Protein AF-A0A8K0CRK8-F1 (afdb_monomer_lite)

Secondary structure (DSSP, 8-state):
--HHHHHHHHHHHHHHHH-SS-GGGG-THHHHHHHHHHHHHHHH-S--S-HHHHHHHHHHHHHHHH-HHHHHTS-PPP----PPPHHHHTTPPPP--TTSSS---------------------------------

pLDDT: mean 76.58, std 20.81, range [37.78, 95.5]

Radius of gyration: 29.63 Å; chains: 1; bounding box: 40×73×92 Å

Sequence (135 aa):
MATGIRRLLIYGPDIIDSALLLIDKLSEEARESTNKLIRRYRKNVFRKYSRVKNLEAVFGRLLAATDPYVASLRKPPQKKLKSLLPDAIDLLLQPKTREDEVNEDEVDEDEVDEDEVDEDKVVENEVDNDEHDLI

Foldseek 3Di:
DDPVVCCCPPVVVVCVVPDPDDVVVVDCVVVVVVVVVLVVQLVPDPPPVDPVVSVVSSVVVVCCVPDPVNVVVDDDDDDDDDDDDPVVVVVDDDPDDPPPPDDDDDDDDDDDDDDDDDDDDDDDDDDDDDDDDDD

Structure (mmCIF, N/CA/C/O backbone):
data_AF-A0A8K0CRK8-F1
#
_entry.id   AF-A0A8K0CRK8-F1
#
loop_
_atom_site.group_PDB
_atom_site.id
_atom_site.type_symbol
_atom_site.label_atom_id
_atom_site.label_alt_id
_atom_site.label_comp_id
_atom_site.label_asym_id
_atom_site.label_entity_id
_atom_site.label_seq_id
_atom_site.pdbx_PDB_ins_code
_atom_site.Cartn_x
_atom_site.Cartn_y
_atom_site.Cartn_z
_atom_site.occupancy
_atom_site.B_iso_or_equiv
_atom_site.auth_seq_id
_atom_site.auth_comp_id
_atom_site.auth_asym_id
_atom_site.auth_atom_id
_atom_site.pdbx_PDB_model_num
ATOM 1 N N . MET A 1 1 ? 12.333 -24.322 -13.589 1.00 70.44 1 MET A N 1
ATOM 2 C CA . MET A 1 1 ? 12.409 -22.880 -13.244 1.00 70.44 1 MET A CA 1
ATOM 3 C C . MET A 1 1 ? 11.374 -22.562 -12.176 1.00 70.44 1 MET A C 1
ATOM 5 O O . MET A 1 1 ? 10.344 -23.227 -12.153 1.00 70.44 1 MET A O 1
ATOM 9 N N . ALA A 1 2 ? 11.617 -21.561 -11.324 1.00 92.81 2 ALA A N 1
ATOM 10 C CA . ALA A 1 2 ? 10.597 -21.065 -10.399 1.00 92.81 2 ALA A CA 1
ATOM 11 C C . ALA A 1 2 ? 9.419 -20.431 -11.165 1.00 92.81 2 ALA A C 1
ATOM 13 O O . ALA A 1 2 ? 9.604 -19.850 -12.237 1.00 92.81 2 ALA A O 1
ATOM 14 N N . THR A 1 3 ? 8.208 -20.525 -10.612 1.00 92.94 3 THR A N 1
ATOM 15 C CA . THR A 1 3 ? 6.972 -20.043 -11.256 1.00 92.94 3 THR A CA 1
ATOM 16 C C . THR A 1 3 ? 6.982 -18.537 -11.515 1.00 92.94 3 THR A C 1
ATOM 18 O O . THR A 1 3 ? 6.532 -18.115 -12.577 1.00 92.94 3 THR A O 1
ATOM 21 N N . GLY A 1 4 ? 7.545 -17.737 -10.601 1.00 93.06 4 GLY A N 1
ATOM 22 C CA . GLY A 1 4 ? 7.729 -16.293 -10.791 1.00 93.06 4 GLY A CA 1
ATOM 23 C C . GLY A 1 4 ? 8.645 -15.960 -11.973 1.00 93.06 4 GLY A C 1
ATOM 24 O O . GLY A 1 4 ? 8.254 -15.192 -12.844 1.00 93.06 4 GLY A O 1
ATOM 25 N N . ILE A 1 5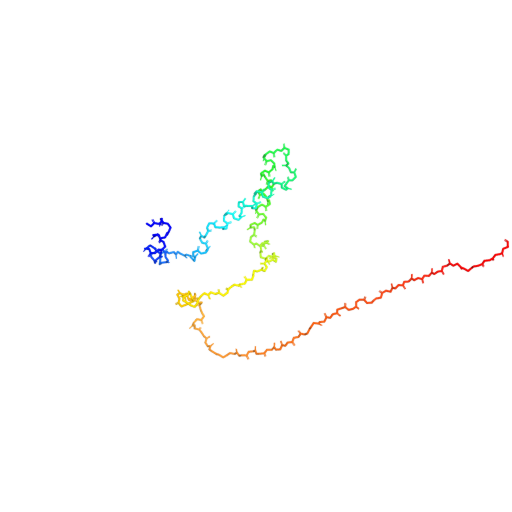 ? 9.808 -16.617 -12.067 1.00 95.50 5 ILE A N 1
ATOM 26 C CA . ILE A 1 5 ? 10.771 -16.422 -13.169 1.00 95.50 5 ILE A CA 1
ATOM 27 C C . ILE A 1 5 ? 10.132 -16.781 -14.517 1.00 95.50 5 ILE A C 1
ATOM 29 O O . ILE A 1 5 ? 10.258 -16.029 -15.477 1.00 95.50 5 ILE A O 1
ATOM 33 N N . ARG A 1 6 ? 9.390 -17.898 -14.587 1.00 95.12 6 ARG A N 1
ATOM 34 C CA . ARG A 1 6 ? 8.668 -18.285 -15.810 1.00 95.12 6 ARG A CA 1
ATOM 35 C C . ARG A 1 6 ? 7.616 -17.242 -16.207 1.00 95.12 6 ARG A C 1
ATOM 37 O O . ARG A 1 6 ? 7.480 -16.956 -17.390 1.00 95.12 6 ARG A O 1
ATOM 44 N N . ARG A 1 7 ? 6.870 -16.693 -15.240 1.00 92.88 7 ARG A N 1
ATOM 45 C CA . ARG A 1 7 ? 5.875 -15.640 -15.504 1.00 92.88 7 ARG A CA 1
ATOM 46 C C . ARG A 1 7 ? 6.523 -14.362 -16.023 1.00 92.88 7 ARG A C 1
ATOM 48 O O . ARG A 1 7 ? 6.026 -13.824 -16.998 1.00 92.88 7 ARG A O 1
ATOM 55 N N . LEU A 1 8 ? 7.642 -13.948 -15.431 1.00 92.62 8 LEU A N 1
ATOM 56 C CA . LEU A 1 8 ? 8.380 -12.759 -15.849 1.00 92.62 8 LEU A CA 1
ATOM 57 C C . LEU A 1 8 ? 8.969 -12.903 -17.263 1.00 92.62 8 LEU A C 1
ATOM 59 O O . LEU A 1 8 ? 8.778 -12.022 -18.087 1.00 92.62 8 LEU A O 1
ATOM 63 N N . LEU A 1 9 ? 9.664 -14.010 -17.551 1.00 94.69 9 LEU A N 1
ATOM 64 C CA . LEU A 1 9 ? 10.409 -14.166 -18.808 1.00 94.69 9 LEU A CA 1
ATOM 65 C C . LEU A 1 9 ? 9.556 -14.604 -20.006 1.00 94.69 9 LEU A C 1
ATOM 67 O O . LEU A 1 9 ? 9.915 -14.283 -21.131 1.00 94.69 9 LEU A O 1
ATOM 71 N N . ILE A 1 10 ? 8.477 -15.368 -19.791 1.00 95.19 10 ILE A N 1
ATOM 72 C CA . ILE A 1 10 ? 7.632 -15.871 -20.892 1.00 95.19 10 ILE A CA 1
ATOM 73 C C . ILE A 1 10 ? 6.391 -15.001 -21.081 1.00 95.19 10 ILE A C 1
ATOM 75 O O . ILE A 1 10 ? 6.088 -14.627 -22.203 1.00 95.19 10 ILE A O 1
ATOM 79 N N . TYR A 1 11 ? 5.681 -14.686 -19.995 1.00 93.62 11 TYR A N 1
ATOM 80 C CA . TYR A 1 11 ? 4.406 -13.958 -20.052 1.00 93.62 11 TYR A CA 1
ATOM 81 C C . TYR A 1 11 ? 4.556 -12.461 -19.731 1.00 93.62 11 TYR A C 1
ATOM 83 O O . TYR A 1 11 ? 3.562 -11.747 -19.698 1.00 93.62 11 TYR A O 1
ATOM 91 N N . GLY A 1 12 ? 5.776 -11.978 -19.465 1.00 91.12 12 GLY A N 1
ATOM 92 C CA . GLY A 1 12 ? 6.048 -10.574 -19.141 1.00 91.12 12 GLY A CA 1
ATOM 93 C C . GLY A 1 12 ? 5.554 -9.593 -20.209 1.00 91.12 12 GLY A C 1
ATOM 94 O O . GLY A 1 12 ? 4.788 -8.704 -19.845 1.00 91.12 12 GLY A O 1
ATOM 95 N N . PRO A 1 13 ? 5.924 -9.761 -21.497 1.00 91.19 13 PRO A N 1
ATOM 96 C CA . PRO A 1 13 ? 5.454 -8.898 -22.583 1.00 91.19 13 PRO A CA 1
ATOM 97 C C . PRO A 1 13 ? 3.924 -8.878 -22.694 1.00 91.19 13 PRO A C 1
ATOM 99 O O . PRO A 1 13 ? 3.328 -7.815 -22.563 1.00 91.19 13 PRO A O 1
ATOM 102 N N . ASP A 1 14 ? 3.281 -10.051 -22.774 1.00 93.62 14 ASP A N 1
ATOM 103 C CA . ASP A 1 14 ? 1.816 -10.182 -22.835 1.00 93.62 14 ASP A CA 1
ATOM 104 C C . ASP A 1 14 ? 1.103 -9.457 -21.674 1.00 93.62 14 ASP A C 1
ATOM 106 O O . ASP A 1 14 ? 0.023 -8.886 -21.840 1.00 93.62 14 ASP A O 1
ATOM 110 N N . ILE A 1 15 ? 1.693 -9.489 -20.471 1.00 91.44 15 ILE A N 1
ATOM 111 C CA . ILE A 1 15 ? 1.168 -8.805 -19.280 1.00 91.44 15 ILE A CA 1
ATOM 112 C C . ILE A 1 15 ? 1.358 -7.287 -19.381 1.00 91.44 15 ILE A C 1
ATOM 114 O O . ILE A 1 15 ? 0.470 -6.556 -18.957 1.00 91.44 15 ILE A O 1
ATOM 118 N N . ILE A 1 16 ? 2.480 -6.806 -19.923 1.00 89.62 16 ILE A N 1
ATOM 119 C CA . ILE A 1 16 ? 2.736 -5.371 -20.124 1.00 89.62 16 ILE A CA 1
ATOM 120 C C . ILE A 1 16 ? 1.762 -4.804 -21.165 1.00 89.62 16 ILE A C 1
ATOM 122 O O . ILE A 1 16 ? 1.108 -3.802 -20.886 1.00 89.62 16 ILE A O 1
ATOM 126 N N . ASP A 1 17 ? 1.590 -5.485 -22.300 1.00 89.00 17 ASP A N 1
ATOM 127 C CA . ASP A 1 17 ? 0.717 -5.049 -23.400 1.00 89.00 17 ASP A CA 1
ATOM 128 C C . ASP A 1 17 ? -0.778 -5.051 -23.025 1.00 89.00 17 ASP A C 1
ATOM 130 O O . ASP A 1 17 ? -1.567 -4.280 -23.574 1.00 89.00 17 ASP A O 1
ATOM 134 N N . SER A 1 18 ? -1.187 -5.909 -22.083 1.00 90.94 18 SER A N 1
ATOM 135 C CA . SER A 1 18 ? -2.578 -6.013 -21.613 1.00 90.94 18 SER A CA 1
ATOM 136 C C . SER A 1 18 ? -2.878 -5.232 -20.324 1.00 90.94 18 SER A C 1
ATOM 138 O O . SER A 1 18 ? -4.042 -5.139 -19.918 1.00 90.94 18 SER A O 1
ATOM 140 N N . ALA A 1 19 ? -1.868 -4.658 -19.662 1.00 87.62 19 ALA A N 1
ATOM 141 C CA . ALA A 1 19 ? -2.049 -3.929 -18.411 1.00 87.62 19 ALA A CA 1
ATOM 142 C C . ALA A 1 19 ? -2.616 -2.517 -18.635 1.00 87.62 19 ALA A C 1
ATOM 144 O O . ALA A 1 19 ? -2.007 -1.664 -19.272 1.00 87.62 19 ALA A O 1
ATOM 145 N N . LEU A 1 20 ? -3.756 -2.224 -18.000 1.00 88.81 20 LEU A N 1
ATOM 146 C CA . LEU A 1 20 ? -4.381 -0.890 -18.016 1.00 88.81 20 LEU A CA 1
ATOM 147 C C . LEU A 1 20 ? -3.582 0.189 -17.260 1.00 88.81 20 LEU A C 1
ATOM 149 O O . LEU A 1 20 ? -3.853 1.377 -17.414 1.00 88.81 20 LEU A O 1
ATOM 153 N N . LEU A 1 21 ? -2.666 -0.215 -16.377 1.00 86.75 21 LEU A N 1
ATOM 154 C CA . LEU A 1 21 ? -1.901 0.658 -15.488 1.00 86.75 21 LEU A CA 1
ATOM 155 C C . LEU A 1 21 ? -0.477 0.124 -15.331 1.00 86.75 21 LEU A C 1
ATOM 157 O O . LEU A 1 21 ? -0.254 -1.086 -15.359 1.00 86.75 21 LEU A O 1
ATOM 161 N N . LEU A 1 22 ? 0.468 1.031 -15.064 1.00 84.38 22 LEU A N 1
ATOM 162 C CA . LEU A 1 22 ? 1.842 0.687 -14.692 1.00 84.38 22 LEU A CA 1
ATOM 163 C C . LEU A 1 22 ? 1.859 -0.339 -13.548 1.00 84.38 22 LEU A C 1
ATOM 165 O O . LEU A 1 22 ? 1.158 -0.168 -12.548 1.00 84.38 22 LEU A O 1
ATOM 169 N N . ILE A 1 23 ? 2.714 -1.359 -13.668 1.00 87.25 23 ILE A N 1
ATOM 170 C CA . ILE A 1 23 ? 2.790 -2.510 -12.747 1.00 87.25 23 ILE A CA 1
ATOM 171 C C . ILE A 1 23 ? 2.945 -2.072 -11.276 1.00 87.25 23 ILE A C 1
ATOM 173 O O . ILE A 1 23 ? 2.319 -2.656 -10.394 1.00 87.25 23 ILE A O 1
ATOM 177 N N . ASP A 1 24 ? 3.695 -0.995 -11.012 1.00 84.81 24 ASP A N 1
ATOM 178 C CA . ASP A 1 24 ? 3.828 -0.363 -9.687 1.00 84.81 24 ASP A CA 1
ATOM 179 C C . ASP A 1 24 ? 2.471 -0.016 -9.041 1.00 84.81 24 ASP A C 1
ATOM 181 O O . ASP A 1 24 ? 2.247 -0.282 -7.861 1.00 84.81 24 ASP A O 1
ATOM 185 N N . LYS A 1 25 ? 1.515 0.511 -9.819 1.00 87.00 25 LYS A N 1
ATOM 186 C CA . LYS A 1 25 ? 0.182 0.902 -9.322 1.00 87.00 25 LYS A CA 1
ATOM 187 C C . LYS A 1 25 ? -0.725 -0.290 -9.023 1.00 87.00 25 LYS A C 1
ATOM 189 O O . LYS A 1 25 ? -1.682 -0.142 -8.268 1.00 87.00 25 LYS A O 1
ATOM 194 N N . LEU A 1 26 ? -0.408 -1.460 -9.575 1.00 87.38 26 LEU A N 1
ATOM 195 C CA . LEU A 1 26 ? -1.086 -2.729 -9.304 1.00 87.38 26 LEU A CA 1
ATOM 196 C C . LEU A 1 26 ? -0.380 -3.550 -8.202 1.00 87.38 26 LEU A C 1
ATOM 198 O O . LEU A 1 26 ? -0.818 -4.657 -7.889 1.00 87.38 26 LEU A O 1
ATOM 202 N N . SER A 1 27 ? 0.699 -3.026 -7.605 1.00 91.19 27 SER A N 1
ATOM 203 C CA . SER A 1 27 ? 1.512 -3.736 -6.614 1.00 91.19 27 SER A CA 1
ATOM 204 C C . SER A 1 27 ? 0.767 -4.026 -5.306 1.00 91.19 27 SER A C 1
ATOM 206 O O . SER A 1 27 ? 0.129 -3.165 -4.694 1.00 91.19 27 SER A O 1
ATOM 208 N N . GLU A 1 28 ? 0.936 -5.251 -4.808 1.00 92.94 28 GLU A N 1
ATOM 209 C CA . GLU A 1 28 ? 0.410 -5.691 -3.516 1.00 92.94 28 GLU A CA 1
ATOM 210 C C . GLU A 1 28 ? 1.117 -5.023 -2.315 1.00 92.94 28 GLU A C 1
ATOM 212 O O .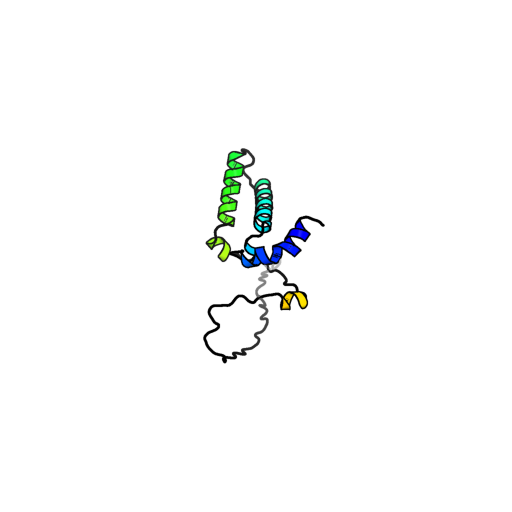 GLU A 1 28 ? 0.553 -4.957 -1.219 1.00 92.94 28 GLU A O 1
ATOM 217 N N . GLU A 1 29 ? 2.313 -4.455 -2.503 1.00 90.94 29 GLU A N 1
ATOM 218 C CA . GLU A 1 29 ? 3.122 -3.868 -1.425 1.00 90.94 29 GLU A CA 1
ATOM 219 C C . GLU A 1 29 ? 2.386 -2.739 -0.675 1.00 90.94 29 GLU A C 1
ATOM 221 O O . GLU A 1 29 ? 2.461 -2.636 0.556 1.00 90.94 29 GLU A O 1
ATOM 226 N N . ALA A 1 30 ? 1.572 -1.944 -1.379 1.00 87.69 30 ALA A N 1
ATOM 227 C CA . ALA A 1 30 ? 0.725 -0.923 -0.761 1.00 87.69 30 ALA A CA 1
ATOM 228 C C . ALA A 1 30 ? -0.255 -1.536 0.266 1.00 87.69 30 ALA A C 1
ATOM 230 O O . ALA A 1 30 ? -0.427 -1.014 1.377 1.00 87.69 30 ALA A O 1
ATOM 231 N N . ARG A 1 31 ? -0.834 -2.700 -0.051 1.00 90.00 31 ARG A N 1
ATOM 232 C CA . ARG A 1 31 ? -1.742 -3.472 0.815 1.00 90.00 31 ARG A CA 1
ATOM 233 C C . ARG A 1 31 ? -1.006 -4.093 2.007 1.00 90.00 31 ARG A C 1
ATOM 235 O O . ARG A 1 31 ? -1.536 -4.148 3.118 1.00 90.00 31 ARG A O 1
ATOM 242 N N . GLU A 1 32 ? 0.238 -4.526 1.831 1.00 93.88 32 GLU A N 1
ATOM 243 C CA . GLU A 1 32 ? 1.062 -5.013 2.944 1.00 93.88 32 GLU A CA 1
ATOM 244 C C . GLU A 1 32 ? 1.474 -3.887 3.906 1.00 93.88 32 GLU A C 1
ATOM 246 O O . GLU A 1 32 ? 1.451 -4.058 5.134 1.00 93.88 32 GLU A O 1
ATOM 251 N N . SER A 1 33 ? 1.775 -2.703 3.365 1.00 91.31 33 SER A N 1
ATOM 252 C CA . SER A 1 33 ? 2.123 -1.516 4.149 1.00 91.31 33 SER A CA 1
ATOM 253 C C . SER A 1 33 ? 0.960 -1.059 5.047 1.00 91.31 33 SER A C 1
ATOM 255 O O . SER A 1 33 ? 1.153 -0.802 6.241 1.00 91.31 33 SER A O 1
ATOM 257 N N . THR A 1 34 ? -0.276 -1.076 4.534 1.00 91.12 34 THR A N 1
ATOM 258 C CA . THR A 1 34 ? -1.482 -0.767 5.320 1.00 91.12 34 THR A CA 1
ATOM 259 C C . THR A 1 34 ? -1.773 -1.853 6.359 1.00 91.12 34 THR A C 1
ATOM 261 O O . THR A 1 34 ? -2.089 -1.530 7.504 1.00 91.12 34 THR A O 1
ATOM 264 N N . ASN A 1 35 ? -1.532 -3.135 6.063 1.00 93.88 35 ASN A N 1
ATOM 265 C CA . ASN A 1 35 ? -1.582 -4.202 7.073 1.00 93.88 35 ASN A CA 1
ATOM 266 C C . ASN A 1 35 ? -0.583 -3.976 8.228 1.00 93.88 35 ASN A C 1
ATOM 268 O O . ASN A 1 35 ? -0.901 -4.217 9.399 1.00 93.88 35 ASN A O 1
ATOM 272 N N . LYS A 1 36 ? 0.624 -3.468 7.943 1.00 93.56 36 LYS A N 1
ATOM 273 C CA . LYS A 1 36 ? 1.606 -3.057 8.967 1.00 93.56 36 LYS A CA 1
ATOM 274 C C . LYS A 1 36 ? 1.092 -1.870 9.796 1.00 93.56 36 LYS A C 1
ATOM 276 O O . LYS A 1 36 ? 1.270 -1.868 11.018 1.00 93.56 36 LYS A O 1
ATOM 281 N N . LEU A 1 37 ? 0.401 -0.916 9.171 1.00 92.31 37 LEU A N 1
ATOM 282 C CA . LEU A 1 37 ? -0.237 0.222 9.840 1.00 92.31 37 LEU A CA 1
ATOM 283 C C . LEU A 1 37 ? -1.387 -0.213 10.768 1.00 92.31 37 LEU A C 1
ATOM 285 O O . LEU A 1 37 ? -1.408 0.187 11.931 1.00 92.31 37 LEU A O 1
ATOM 289 N N . ILE A 1 38 ? -2.266 -1.119 10.325 1.00 93.00 38 ILE A N 1
ATOM 290 C CA . ILE A 1 38 ? -3.350 -1.696 11.143 1.00 93.00 38 ILE A CA 1
ATOM 291 C C . ILE A 1 38 ? -2.781 -2.373 12.399 1.00 93.00 38 ILE A C 1
ATOM 293 O O . ILE A 1 38 ? -3.269 -2.142 13.509 1.00 93.00 38 ILE A O 1
ATOM 297 N N . ARG A 1 39 ? -1.709 -3.170 12.263 1.00 92.56 39 ARG A N 1
ATOM 298 C CA . ARG A 1 39 ? -1.024 -3.798 13.412 1.00 92.56 39 ARG A CA 1
ATOM 299 C C . ARG A 1 39 ? -0.464 -2.756 14.393 1.00 92.56 39 ARG A C 1
ATOM 301 O O . ARG A 1 39 ? -0.557 -2.969 15.601 1.00 92.56 39 ARG A O 1
ATOM 308 N N . ARG A 1 40 ? 0.082 -1.634 13.903 1.00 92.56 40 ARG A N 1
ATOM 309 C CA . ARG A 1 40 ? 0.560 -0.512 14.739 1.00 92.56 40 ARG A CA 1
ATOM 310 C C . ARG A 1 40 ? -0.594 0.186 15.466 1.00 92.56 40 ARG A C 1
ATOM 312 O O . ARG A 1 40 ? -0.542 0.324 16.686 1.00 92.56 40 ARG A O 1
ATOM 319 N N . TYR A 1 41 ? -1.665 0.555 14.763 1.00 92.38 41 TYR A N 1
ATOM 320 C CA . TYR A 1 41 ? -2.830 1.204 15.373 1.00 92.38 41 TYR A CA 1
ATOM 321 C C . TYR A 1 41 ? -3.492 0.322 16.440 1.00 92.38 41 TYR A C 1
ATOM 323 O O . TYR A 1 41 ? -3.770 0.810 17.532 1.00 92.38 41 TYR A O 1
ATOM 331 N N . ARG A 1 42 ? -3.652 -0.989 16.209 1.00 90.62 42 ARG A N 1
ATOM 332 C CA . ARG A 1 42 ? -4.214 -1.909 17.221 1.00 90.62 42 ARG A CA 1
ATOM 333 C C . ARG A 1 42 ? -3.389 -1.978 18.513 1.00 90.62 42 ARG A C 1
ATOM 335 O O . ARG A 1 42 ? -3.974 -2.123 19.584 1.00 90.62 42 ARG A O 1
ATOM 342 N N . LYS A 1 43 ? -2.057 -1.846 18.439 1.00 88.19 43 LYS A N 1
ATOM 343 C CA . LYS A 1 43 ? -1.178 -1.787 19.625 1.00 88.19 43 LYS A CA 1
ATOM 344 C C . LYS A 1 43 ? -1.298 -0.458 20.382 1.00 88.19 43 LYS A C 1
ATOM 346 O O . LYS A 1 43 ? -1.311 -0.470 21.615 1.00 88.19 43 LYS A O 1
ATOM 351 N N . ASN A 1 44 ? -1.422 0.653 19.653 1.00 83.50 44 ASN A N 1
ATOM 352 C CA . ASN A 1 44 ? -1.309 2.012 20.198 1.00 83.50 44 ASN A CA 1
ATOM 353 C C . ASN A 1 44 ? -2.662 2.670 20.552 1.00 83.50 44 ASN A C 1
ATOM 355 O O . ASN A 1 44 ? -2.680 3.712 21.196 1.00 83.50 44 ASN A O 1
ATOM 359 N N . VAL A 1 45 ? -3.801 2.097 20.147 1.00 78.50 45 VAL A N 1
ATOM 360 C CA . VAL A 1 45 ? -5.139 2.632 20.466 1.00 78.50 45 VAL A CA 1
ATOM 361 C C . VAL A 1 45 ? -5.539 2.345 21.921 1.00 78.50 45 VAL A C 1
ATOM 363 O O . VAL A 1 45 ? -5.436 1.217 22.401 1.00 78.50 45 VAL A O 1
ATOM 366 N N . PHE A 1 46 ? -6.067 3.371 22.597 1.00 67.75 46 PHE A N 1
ATOM 367 C CA . PHE A 1 46 ? -6.437 3.360 24.021 1.00 67.75 46 PHE A CA 1
ATOM 368 C C . PHE A 1 46 ? -7.642 2.468 24.372 1.00 67.75 46 PHE A C 1
ATOM 370 O O . PHE A 1 46 ? -7.725 1.940 25.478 1.00 67.75 46 PHE A O 1
ATOM 377 N N . ARG A 1 47 ? -8.586 2.261 23.440 1.00 78.88 47 ARG A N 1
ATOM 378 C CA . ARG A 1 47 ? -9.802 1.455 23.666 1.00 78.88 47 ARG A CA 1
ATOM 379 C C . ARG A 1 47 ? -9.477 -0.048 23.637 1.00 78.88 47 ARG A C 1
ATOM 381 O O . ARG A 1 47 ? -9.788 -0.729 22.665 1.00 78.88 47 ARG A O 1
ATOM 388 N N . LYS A 1 48 ? -8.803 -0.559 24.673 1.00 85.94 48 LYS A N 1
ATOM 389 C CA . LYS A 1 48 ? -8.433 -1.986 24.826 1.00 85.94 48 LYS A CA 1
ATOM 390 C C . LYS A 1 48 ? -9.448 -2.809 25.632 1.00 85.94 48 LYS A C 1
ATOM 392 O O . LYS A 1 48 ? -9.385 -4.030 25.598 1.00 85.94 48 LYS A O 1
ATOM 397 N N . TYR A 1 49 ? -10.418 -2.155 26.277 1.00 88.94 49 TYR A N 1
ATOM 398 C CA . TYR A 1 49 ? -11.473 -2.788 27.083 1.00 88.94 49 TYR A CA 1
ATOM 399 C C . TYR A 1 49 ? -12.517 -3.579 26.268 1.00 88.94 49 TYR A C 1
ATOM 401 O O . TYR A 1 49 ? -13.235 -4.402 26.821 1.00 88.94 49 TYR A O 1
ATOM 409 N N . SER A 1 50 ? -12.643 -3.330 24.959 1.00 91.50 50 SER A N 1
ATOM 410 C CA . SER A 1 50 ? -13.585 -4.039 24.084 1.00 91.50 50 SER A CA 1
ATOM 411 C C . SER A 1 50 ? -13.020 -4.174 22.677 1.00 91.50 50 SER A C 1
ATOM 413 O O . SER A 1 50 ? -12.566 -3.196 22.081 1.00 91.50 50 SER A O 1
ATOM 415 N N . ARG A 1 51 ? -13.098 -5.385 22.109 1.00 90.38 51 ARG A N 1
ATOM 416 C CA . ARG A 1 51 ? -12.650 -5.676 20.737 1.00 90.38 51 ARG A CA 1
ATOM 417 C C . ARG A 1 51 ? -13.395 -4.843 19.692 1.00 90.38 51 ARG A C 1
ATOM 419 O O . ARG A 1 51 ? -12.767 -4.385 18.742 1.00 90.38 51 ARG A O 1
ATOM 426 N N . VAL A 1 52 ? -14.700 -4.628 19.874 1.00 93.69 52 VAL A N 1
ATOM 427 C CA . VAL A 1 52 ? -15.526 -3.835 18.946 1.00 93.69 52 VAL A CA 1
ATOM 428 C C . VAL A 1 52 ? -15.076 -2.375 18.974 1.00 93.69 52 VAL A C 1
ATOM 430 O O . VAL A 1 52 ? -14.708 -1.827 17.939 1.00 93.69 52 VAL A O 1
ATOM 433 N N . LYS A 1 53 ? -14.978 -1.777 20.170 1.00 93.44 53 LYS A N 1
ATOM 434 C CA . LYS A 1 53 ? -14.529 -0.385 20.337 1.00 93.44 53 LYS A CA 1
ATOM 435 C C . LYS A 1 53 ? -13.056 -0.161 19.974 1.00 93.44 53 LYS A C 1
ATOM 437 O O . LYS A 1 53 ? -12.698 0.954 19.596 1.00 93.44 53 LYS A O 1
ATOM 442 N N . ASN A 1 54 ? -12.220 -1.200 20.031 1.00 91.75 54 ASN A N 1
ATOM 443 C CA . ASN A 1 54 ? -10.861 -1.177 19.490 1.00 91.75 54 ASN A CA 1
ATOM 444 C C . ASN A 1 54 ? -10.866 -1.075 17.958 1.00 91.75 54 ASN A C 1
ATOM 446 O O . ASN A 1 54 ? -10.213 -0.195 17.403 1.00 91.75 54 ASN A O 1
ATOM 450 N N . LEU A 1 55 ? -11.614 -1.955 17.282 1.00 92.31 55 LEU A N 1
ATOM 451 C CA . LEU A 1 55 ? -11.674 -2.006 15.820 1.00 92.31 55 LEU A CA 1
ATOM 452 C C . LEU A 1 55 ? -12.345 -0.762 15.224 1.00 92.31 55 LEU A C 1
ATOM 454 O O . LEU A 1 55 ? -11.817 -0.216 14.265 1.00 92.31 55 LEU A O 1
ATOM 458 N N . GLU A 1 56 ? -13.418 -0.259 15.839 1.00 94.06 56 GLU A N 1
ATOM 459 C CA . GLU A 1 56 ? -14.073 1.012 15.484 1.00 94.06 56 GLU A CA 1
ATOM 460 C C . GLU A 1 56 ? -13.068 2.182 15.470 1.00 94.06 56 GLU A C 1
ATOM 462 O O . GLU A 1 56 ? -12.955 2.913 14.487 1.00 94.06 56 GLU A O 1
ATOM 467 N N . ALA A 1 57 ? -12.256 2.313 16.526 1.00 92.31 57 ALA A N 1
ATOM 468 C CA . ALA A 1 57 ? -11.248 3.370 16.631 1.00 92.31 57 ALA A CA 1
ATOM 469 C C . ALA A 1 57 ? -10.053 3.184 15.674 1.00 92.31 57 ALA A C 1
ATOM 471 O O . ALA A 1 57 ? -9.457 4.166 15.229 1.00 92.31 57 ALA A O 1
ATOM 472 N N . VAL A 1 58 ? -9.689 1.940 15.346 1.00 93.44 58 VAL A N 1
ATOM 473 C CA . VAL A 1 58 ? -8.650 1.638 14.346 1.00 93.44 58 VAL A CA 1
ATOM 474 C C . VAL A 1 58 ? -9.149 1.936 12.933 1.00 93.44 58 VAL A C 1
ATOM 476 O O . VAL A 1 58 ? -8.394 2.494 12.142 1.00 93.44 58 VAL A O 1
ATOM 479 N N . PHE A 1 59 ? -10.410 1.624 12.634 1.00 93.00 59 PHE A N 1
ATOM 480 C CA . PHE A 1 59 ? -11.044 1.915 11.351 1.00 93.00 59 PHE A CA 1
ATOM 481 C C . PHE A 1 59 ? -11.180 3.424 11.120 1.00 93.00 59 PHE A C 1
ATOM 483 O O . PHE A 1 59 ? -10.748 3.909 10.081 1.00 93.00 59 PHE A O 1
ATOM 490 N N . GLY A 1 60 ? -11.643 4.188 12.118 1.00 93.69 60 GLY A N 1
ATOM 491 C CA . GLY A 1 60 ? -11.693 5.654 12.028 1.00 93.69 60 GLY A CA 1
ATOM 492 C C . GLY A 1 60 ? -10.319 6.298 11.785 1.00 93.69 60 GLY A C 1
ATOM 493 O O . GLY A 1 60 ? -10.195 7.201 10.962 1.00 93.69 60 GLY A O 1
ATOM 494 N N . ARG A 1 61 ? -9.255 5.787 12.428 1.00 92.31 61 ARG A N 1
ATOM 495 C CA . ARG A 1 61 ? -7.873 6.226 12.145 1.00 92.31 61 ARG A CA 1
ATOM 496 C C . ARG A 1 61 ? -7.396 5.839 10.747 1.00 92.31 61 ARG A C 1
ATOM 498 O O . ARG A 1 61 ? -6.639 6.599 10.154 1.00 92.31 61 ARG A O 1
ATOM 505 N N . LEU A 1 62 ? -7.804 4.677 10.235 1.00 92.75 62 LEU A N 1
ATOM 506 C CA . LEU A 1 62 ? -7.454 4.246 8.884 1.00 92.75 62 LEU A CA 1
ATOM 507 C C . LEU A 1 62 ? -8.146 5.120 7.832 1.00 92.75 62 LEU A C 1
ATOM 509 O O . LEU A 1 62 ? -7.458 5.593 6.939 1.00 92.75 62 LEU A O 1
ATOM 513 N N . LEU A 1 63 ? -9.444 5.410 7.991 1.00 93.56 63 LEU A N 1
ATOM 514 C CA . LEU A 1 63 ? -10.192 6.317 7.111 1.00 93.56 63 LEU A CA 1
ATOM 515 C C . LEU A 1 63 ? -9.538 7.700 7.031 1.00 93.56 63 LEU A C 1
ATOM 517 O O . LEU A 1 63 ? -9.229 8.167 5.939 1.00 93.56 63 LEU A O 1
ATOM 521 N N . ALA A 1 64 ? -9.241 8.310 8.184 1.00 91.81 64 ALA A N 1
ATOM 522 C CA . ALA A 1 64 ? -8.532 9.586 8.229 1.00 91.81 64 ALA A CA 1
ATOM 523 C C . ALA A 1 64 ? -7.137 9.500 7.580 1.00 91.81 64 ALA A C 1
ATOM 525 O O . ALA A 1 64 ? -6.686 10.455 6.956 1.00 91.81 64 ALA A O 1
ATOM 526 N N . ALA A 1 65 ? -6.440 8.362 7.688 1.00 89.81 65 ALA A N 1
ATOM 527 C CA . ALA A 1 65 ? -5.154 8.153 7.026 1.00 89.81 65 ALA A CA 1
ATOM 528 C C . ALA A 1 65 ? -5.278 8.013 5.494 1.00 89.81 65 ALA A C 1
ATOM 530 O O . ALA A 1 65 ? -4.368 8.453 4.796 1.00 89.81 65 ALA A O 1
ATOM 531 N N . THR A 1 66 ? -6.373 7.446 4.979 1.00 91.12 66 THR A N 1
ATOM 532 C CA . THR A 1 66 ? -6.616 7.225 3.538 1.00 91.12 66 THR A CA 1
ATOM 533 C C . THR A 1 66 ? -7.323 8.374 2.817 1.00 91.12 66 THR A C 1
ATOM 535 O O . THR A 1 66 ? -7.426 8.328 1.597 1.00 91.12 66 THR A O 1
ATOM 538 N N . ASP A 1 67 ? -7.822 9.374 3.543 1.00 93.88 67 ASP A N 1
ATOM 539 C CA . ASP A 1 67 ? -8.463 10.564 2.972 1.00 93.88 67 ASP A CA 1
ATOM 540 C C . ASP A 1 67 ? -7.520 11.281 1.973 1.00 93.88 67 ASP A C 1
ATOM 542 O O . ASP A 1 67 ? -6.430 11.695 2.386 1.00 93.88 67 ASP A O 1
ATOM 546 N N . PRO A 1 68 ? -7.901 11.443 0.685 1.00 93.25 68 PRO A N 1
ATOM 547 C CA . PRO A 1 68 ? -7.057 12.081 -0.327 1.00 93.25 68 PRO A CA 1
ATOM 548 C C . PRO A 1 68 ? -6.717 13.543 -0.022 1.00 93.25 68 PRO A C 1
ATOM 550 O O . PRO A 1 68 ? -5.585 13.960 -0.253 1.00 93.25 68 PRO A O 1
ATOM 553 N N . TYR A 1 69 ? -7.664 14.306 0.530 1.00 94.81 69 TYR A N 1
ATOM 554 C CA . TYR A 1 69 ? -7.483 15.722 0.853 1.00 94.81 69 TYR A CA 1
ATOM 555 C C . TYR A 1 69 ? -6.557 15.892 2.062 1.00 94.81 69 TYR A C 1
ATOM 557 O O . TYR A 1 69 ? -5.640 16.713 2.060 1.00 94.81 69 TYR A O 1
ATOM 565 N N . VAL A 1 70 ? -6.716 15.050 3.087 1.00 93.31 70 VAL A N 1
ATOM 566 C CA . VAL A 1 70 ? -5.773 15.054 4.216 1.00 93.31 70 VAL A CA 1
ATOM 567 C C . VAL A 1 70 ? -4.414 14.478 3.795 1.00 93.31 70 VAL A C 1
ATOM 569 O O . VAL A 1 70 ? -3.396 14.840 4.378 1.00 93.31 70 VAL A O 1
ATOM 572 N N . ALA A 1 71 ? -4.354 13.600 2.789 1.00 91.00 71 ALA A N 1
ATOM 573 C CA . ALA A 1 71 ? -3.098 13.086 2.249 1.00 91.00 71 ALA A CA 1
ATOM 574 C C . ALA A 1 71 ? -2.311 14.148 1.463 1.00 91.00 71 ALA A C 1
ATOM 576 O O . ALA A 1 71 ? -1.105 14.244 1.680 1.00 91.00 71 ALA A O 1
ATOM 577 N N . SER A 1 72 ? -2.959 14.974 0.630 1.00 92.25 72 SER A N 1
ATOM 578 C CA . SER A 1 72 ? -2.286 16.055 -0.114 1.00 92.25 72 SER A CA 1
ATOM 579 C C . SER A 1 72 ? -1.708 17.145 0.794 1.00 92.25 72 SER A C 1
ATOM 581 O O . SER A 1 72 ? -0.706 17.759 0.451 1.00 92.25 72 SER A O 1
ATOM 583 N N . LEU A 1 73 ? -2.295 17.354 1.977 1.00 93.00 73 LEU A N 1
ATOM 584 C CA . LEU A 1 73 ? -1.805 18.312 2.978 1.00 93.00 73 LEU A CA 1
ATOM 585 C C . LEU A 1 73 ? -0.646 17.778 3.847 1.00 93.00 73 LEU A C 1
ATOM 587 O O . LEU A 1 73 ? -0.064 18.529 4.632 1.00 93.00 73 LEU A O 1
ATOM 591 N N . ARG A 1 74 ? -0.296 16.487 3.762 1.00 90.81 74 ARG A N 1
ATOM 592 C CA . ARG A 1 74 ? 0.807 15.907 4.550 1.00 90.81 74 ARG A CA 1
ATOM 593 C C . ARG A 1 74 ? 2.127 16.019 3.806 1.00 90.81 74 ARG A C 1
ATOM 595 O O . ARG A 1 74 ? 2.254 15.516 2.696 1.00 90.81 74 ARG A O 1
ATOM 602 N N . LYS A 1 75 ? 3.156 16.524 4.492 1.00 89.44 75 LYS A N 1
ATOM 603 C CA . LYS A 1 75 ? 4.547 16.438 4.023 1.00 89.44 75 LYS A CA 1
ATOM 604 C C . LYS A 1 75 ? 4.944 14.954 3.854 1.00 89.44 75 LYS A C 1
ATOM 606 O O . LYS A 1 75 ? 4.947 14.225 4.854 1.00 89.44 75 LYS A O 1
ATOM 611 N N . PRO A 1 76 ? 5.246 14.469 2.633 1.00 85.38 76 PRO A N 1
ATOM 612 C CA . PRO A 1 76 ? 5.667 13.088 2.424 1.00 85.38 76 PRO A CA 1
ATOM 613 C C . PRO A 1 76 ? 7.105 12.877 2.930 1.00 85.38 76 PRO A C 1
ATOM 615 O O . PRO A 1 76 ? 7.904 13.814 2.933 1.00 85.38 76 PRO A O 1
ATOM 618 N N . PRO A 1 77 ? 7.483 11.653 3.342 1.00 86.06 77 PRO A N 1
ATOM 619 C CA . PRO A 1 77 ? 8.867 11.357 3.688 1.00 86.06 77 PRO A CA 1
ATOM 620 C C . PRO A 1 77 ? 9.744 11.421 2.432 1.00 86.06 77 PRO A C 1
ATOM 622 O O . PRO A 1 77 ? 9.474 10.724 1.451 1.00 86.06 77 PRO A O 1
ATOM 625 N N . GLN A 1 78 ? 10.815 12.216 2.478 1.00 87.44 78 GLN A N 1
ATOM 626 C CA . GLN A 1 78 ? 11.802 12.280 1.401 1.00 87.44 78 GLN A CA 1
ATOM 627 C C . GLN A 1 78 ? 12.427 10.895 1.167 1.00 87.44 78 GLN A C 1
ATOM 629 O O . GLN A 1 78 ? 12.878 10.226 2.101 1.00 87.44 78 GLN A O 1
ATOM 634 N N . LYS A 1 79 ? 12.461 10.459 -0.096 1.00 86.19 79 LYS A N 1
ATOM 635 C CA . LYS A 1 79 ? 13.117 9.219 -0.525 1.00 86.19 79 LYS A CA 1
ATOM 636 C C . LYS A 1 79 ? 14.334 9.574 -1.368 1.00 86.19 79 LYS A C 1
ATOM 638 O O . LYS A 1 79 ? 14.208 10.307 -2.341 1.00 86.19 79 LYS A O 1
ATOM 643 N N . LYS A 1 80 ? 15.493 9.005 -1.034 1.00 88.75 80 LYS A N 1
ATOM 644 C CA . LYS A 1 80 ? 16.678 9.082 -1.896 1.00 88.75 80 LYS A CA 1
ATOM 645 C C . LYS A 1 80 ? 16.441 8.210 -3.129 1.00 88.75 80 LYS A C 1
ATOM 647 O O . LYS A 1 80 ? 16.220 7.005 -2.983 1.00 88.75 80 LYS A O 1
ATOM 652 N N . LEU A 1 81 ? 16.466 8.816 -4.313 1.00 86.31 81 LEU A N 1
ATOM 653 C CA . LEU A 1 81 ? 16.457 8.080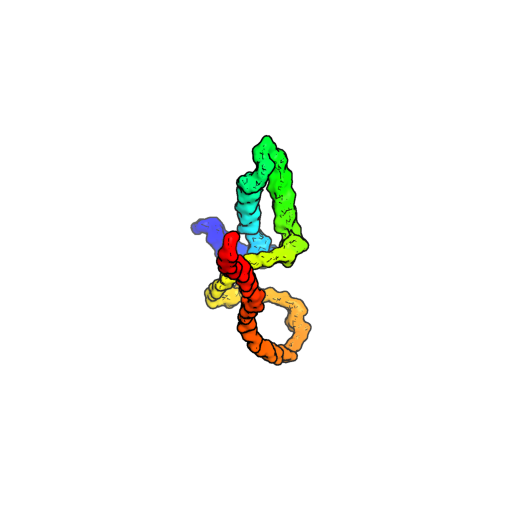 -5.574 1.00 86.31 81 LEU A CA 1
ATOM 654 C C . LEU A 1 81 ? 17.784 7.323 -5.738 1.00 86.31 81 LEU A C 1
ATOM 656 O O . LEU A 1 81 ? 18.812 7.709 -5.181 1.00 86.31 81 LEU A O 1
ATOM 660 N N . LYS A 1 82 ? 17.744 6.217 -6.479 1.00 88.94 82 LYS A N 1
ATOM 661 C CA . LYS A 1 82 ? 18.926 5.454 -6.896 1.00 88.94 82 LYS A CA 1
ATOM 662 C C . LYS A 1 82 ? 18.986 5.483 -8.415 1.00 88.94 82 LYS A C 1
ATOM 664 O O . LYS A 1 82 ? 17.936 5.432 -9.051 1.00 88.94 82 LYS A O 1
ATOM 669 N N . SER A 1 83 ? 20.189 5.532 -8.975 1.00 91.00 83 SER A N 1
ATOM 670 C CA . SER A 1 83 ? 20.385 5.364 -10.412 1.00 91.00 83 SER A CA 1
ATOM 671 C C . SER A 1 83 ? 19.923 3.976 -10.868 1.00 91.00 83 SER A C 1
ATOM 673 O O . SER A 1 83 ? 20.063 2.982 -10.148 1.00 91.00 83 SER A O 1
ATOM 675 N N . LEU A 1 84 ? 19.351 3.930 -12.069 1.00 89.44 84 LEU A N 1
ATOM 676 C CA . LEU A 1 84 ? 19.051 2.694 -12.784 1.00 89.44 84 LEU A CA 1
ATOM 677 C C . LEU A 1 84 ? 20.299 2.208 -13.538 1.00 89.44 84 LEU A C 1
ATOM 679 O O . LEU A 1 84 ? 21.258 2.956 -13.729 1.00 89.44 84 LEU A O 1
ATOM 683 N N . LEU A 1 85 ? 20.282 0.941 -13.951 1.00 93.31 85 LEU A N 1
ATOM 684 C CA . LEU A 1 85 ? 21.283 0.383 -14.866 1.00 93.31 85 LEU A CA 1
ATOM 685 C C . LEU A 1 85 ? 21.051 0.931 -16.287 1.00 93.31 85 LEU A C 1
ATOM 687 O O . LEU A 1 85 ? 19.886 1.120 -16.640 1.00 93.31 85 LEU A O 1
ATOM 691 N N . PRO A 1 86 ? 22.099 1.134 -17.109 1.00 89.94 86 PRO A N 1
ATOM 692 C CA . PRO A 1 86 ? 21.953 1.657 -18.473 1.00 89.94 86 PRO A CA 1
ATOM 693 C C . PRO A 1 86 ? 21.013 0.790 -19.322 1.00 89.94 86 PRO A C 1
ATOM 695 O O . PRO A 1 86 ? 20.006 1.292 -19.806 1.00 89.94 86 PRO A O 1
ATOM 698 N N . ASP A 1 87 ? 21.226 -0.529 -19.352 1.00 92.12 87 ASP A N 1
ATOM 699 C CA . ASP A 1 87 ? 20.368 -1.504 -20.043 1.00 92.12 87 ASP A CA 1
ATOM 700 C C . ASP A 1 87 ? 18.887 -1.422 -19.622 1.00 92.12 87 ASP A C 1
ATOM 702 O O . ASP A 1 87 ? 17.991 -1.770 -20.385 1.00 92.12 87 ASP A O 1
ATOM 706 N N . ALA A 1 88 ? 18.609 -0.994 -18.384 1.00 89.94 88 ALA A N 1
ATOM 707 C CA . ALA A 1 88 ? 17.246 -0.834 -17.890 1.00 89.94 88 ALA A CA 1
ATOM 708 C C . ALA A 1 88 ? 16.618 0.499 -18.322 1.00 89.94 88 ALA A C 1
ATOM 710 O O . ALA A 1 88 ? 15.398 0.575 -18.394 1.00 89.94 88 ALA A O 1
ATOM 711 N N . ILE A 1 89 ? 17.424 1.530 -18.598 1.00 89.75 89 ILE A N 1
ATOM 712 C CA . ILE A 1 89 ? 16.967 2.824 -19.123 1.00 89.75 89 ILE A CA 1
ATOM 713 C C . ILE A 1 89 ? 16.575 2.669 -20.596 1.00 89.75 89 ILE A C 1
ATOM 715 O O . ILE A 1 89 ? 15.489 3.101 -20.968 1.00 89.75 89 ILE A O 1
ATOM 719 N N . ASP A 1 90 ? 17.381 1.960 -21.392 1.00 90.94 90 ASP A N 1
ATOM 720 C CA . ASP A 1 90 ? 17.107 1.684 -22.815 1.00 90.94 90 ASP A CA 1
ATOM 721 C C . ASP A 1 90 ? 15.797 0.899 -23.042 1.00 90.94 90 ASP A C 1
ATOM 723 O O . ASP A 1 90 ? 15.186 0.978 -24.107 1.00 90.94 90 ASP A O 1
ATOM 727 N N . LEU A 1 91 ? 15.344 0.145 -22.033 1.00 89.25 91 LEU A N 1
ATOM 728 C CA . LEU A 1 91 ? 14.094 -0.623 -22.055 1.00 89.25 91 LEU A CA 1
ATOM 729 C C . LEU A 1 91 ? 12.864 0.166 -21.565 1.00 89.25 91 LEU A C 1
ATOM 731 O O . LEU A 1 91 ? 11.748 -0.359 -21.619 1.00 89.25 91 LEU A O 1
ATOM 735 N N . LEU A 1 92 ? 13.027 1.396 -21.063 1.00 87.94 92 LEU A N 1
ATOM 736 C CA . LEU A 1 92 ? 11.912 2.214 -20.584 1.00 87.94 92 LEU A CA 1
ATOM 737 C C . LEU A 1 92 ? 11.301 3.044 -21.715 1.00 87.94 92 LEU A C 1
ATOM 739 O O . LEU A 1 92 ? 11.896 3.992 -22.222 1.00 87.94 92 LEU A O 1
ATOM 743 N N . LEU A 1 93 ? 10.037 2.758 -22.025 1.00 79.94 93 LEU A N 1
ATOM 744 C CA . LEU A 1 93 ? 9.194 3.677 -22.782 1.00 79.94 93 LEU A CA 1
ATOM 745 C C . LEU A 1 93 ? 8.846 4.879 -21.898 1.00 79.94 93 LEU A C 1
ATOM 747 O O . LEU A 1 93 ? 8.233 4.720 -20.838 1.00 79.94 93 LEU A O 1
ATOM 751 N N . GLN A 1 94 ? 9.208 6.084 -22.340 1.00 72.81 94 GLN A N 1
ATOM 752 C CA . GLN A 1 94 ? 8.735 7.306 -21.695 1.00 72.81 94 GLN A CA 1
ATOM 753 C C . GLN A 1 94 ? 7.208 7.419 -21.873 1.00 72.81 94 GLN A C 1
ATOM 755 O O . GLN A 1 94 ? 6.690 7.118 -22.956 1.00 72.81 94 GLN A O 1
ATOM 760 N N . PRO A 1 95 ? 6.455 7.816 -20.832 1.00 64.19 95 PRO A N 1
ATOM 761 C CA . PRO A 1 95 ? 5.029 8.051 -20.973 1.00 64.19 95 PRO A CA 1
ATOM 762 C C . PRO A 1 95 ? 4.821 9.273 -21.867 1.00 64.19 95 PRO A C 1
ATOM 764 O O . PRO A 1 95 ? 5.233 10.369 -21.501 1.00 64.19 95 PRO A O 1
ATOM 767 N N . LYS A 1 96 ? 4.154 9.090 -23.011 1.00 59.78 96 LYS A N 1
ATOM 768 C CA . LYS A 1 96 ? 3.753 10.204 -23.879 1.00 59.78 96 LYS A CA 1
ATOM 769 C C . LYS A 1 96 ? 2.840 11.145 -23.095 1.00 59.78 96 LYS A C 1
ATOM 771 O O . LYS A 1 96 ? 1.690 10.794 -22.806 1.00 59.78 96 LYS A O 1
ATOM 776 N N . THR A 1 97 ? 3.355 12.310 -22.716 1.00 55.44 97 THR A N 1
ATOM 777 C CA . THR A 1 97 ? 2.527 13.426 -22.261 1.00 55.44 97 THR A CA 1
ATOM 778 C C . THR A 1 97 ? 1.698 13.925 -23.445 1.00 55.44 97 THR A C 1
ATOM 780 O O . THR A 1 97 ? 1.958 13.602 -24.602 1.00 55.44 97 THR A O 1
ATOM 783 N N . ARG A 1 98 ? 0.637 14.694 -23.186 1.00 56.59 98 ARG A N 1
ATOM 784 C CA . ARG A 1 98 ? -0.200 15.267 -24.261 1.00 56.59 98 ARG A CA 1
ATOM 785 C C . ARG A 1 98 ? 0.413 16.549 -24.845 1.00 56.59 98 ARG A C 1
ATOM 787 O O . ARG A 1 98 ? -0.321 17.422 -25.285 1.00 56.59 98 ARG A O 1
ATOM 794 N N . GLU A 1 99 ? 1.735 16.656 -24.771 1.00 51.22 99 GLU A N 1
ATOM 795 C CA . GLU A 1 99 ? 2.519 17.882 -24.953 1.00 51.22 99 GLU A CA 1
ATOM 796 C C . GLU A 1 99 ? 3.540 17.744 -26.098 1.00 51.22 99 GLU A C 1
ATOM 798 O O . GLU A 1 99 ? 4.217 18.710 -26.422 1.00 51.22 99 GLU A O 1
ATOM 803 N N . ASP A 1 100 ? 3.567 16.601 -26.802 1.00 50.12 100 ASP A N 1
ATOM 804 C CA . ASP A 1 100 ? 4.350 16.384 -28.039 1.00 50.12 100 ASP A CA 1
ATOM 805 C C . ASP A 1 100 ? 3.886 17.275 -29.232 1.00 50.12 100 ASP A C 1
ATOM 807 O O . ASP A 1 100 ? 4.354 17.117 -30.359 1.00 50.12 100 ASP A O 1
ATOM 811 N N . GLU A 1 101 ? 2.967 18.219 -28.997 1.00 53.88 101 GLU A N 1
ATOM 812 C CA . GLU A 1 101 ? 2.582 19.307 -29.900 1.00 53.88 101 GLU A CA 1
ATOM 813 C C . GLU A 1 101 ? 2.540 20.645 -29.124 1.00 53.88 101 GLU A C 1
ATOM 815 O O . GLU A 1 101 ? 1.464 21.088 -28.726 1.00 53.88 101 GLU A O 1
ATOM 820 N N . VAL A 1 102 ? 3.703 21.277 -28.889 1.00 43.78 102 VAL A N 1
ATOM 821 C CA . VAL A 1 102 ? 4.000 22.715 -29.141 1.00 43.78 102 VAL A CA 1
ATOM 822 C C . VAL A 1 102 ? 5.391 23.100 -28.595 1.00 43.78 102 VAL A C 1
ATOM 824 O O . VAL A 1 102 ? 5.617 23.100 -27.393 1.00 43.78 102 VAL A O 1
ATOM 827 N N . ASN A 1 103 ? 6.252 23.493 -29.540 1.00 38.62 103 ASN A N 1
ATOM 828 C CA . ASN A 1 103 ? 7.434 24.369 -29.493 1.00 38.62 103 ASN A CA 1
ATOM 829 C C . ASN A 1 103 ? 8.578 24.179 -28.474 1.00 38.62 103 ASN A C 1
ATOM 831 O O . ASN A 1 103 ? 8.421 24.186 -27.259 1.00 38.62 103 ASN A O 1
ATOM 835 N N . GLU A 1 104 ? 9.773 24.161 -29.066 1.00 47.72 104 GLU A N 1
ATOM 836 C CA . GLU A 1 104 ? 11.075 24.453 -28.467 1.00 47.72 104 GLU A CA 1
ATOM 837 C C . GLU A 1 104 ? 11.193 25.956 -28.102 1.00 47.72 104 GLU A C 1
ATOM 839 O O . GLU A 1 104 ? 10.406 26.773 -28.585 1.00 47.72 104 GLU A O 1
ATOM 844 N N . ASP A 1 105 ? 12.216 26.291 -27.306 1.00 43.53 105 ASP A N 1
ATOM 845 C CA . ASP A 1 105 ? 12.633 27.636 -26.858 1.00 43.53 105 ASP A CA 1
ATOM 846 C C . ASP A 1 105 ? 11.776 28.346 -25.784 1.00 43.53 105 ASP A C 1
ATOM 848 O O . ASP A 1 105 ? 10.922 29.172 -26.087 1.00 43.53 105 ASP A O 1
ATOM 852 N N . GLU A 1 106 ? 12.138 28.143 -24.511 1.00 40.72 106 GLU A N 1
ATOM 853 C CA . GLU A 1 106 ? 12.426 29.250 -23.578 1.00 40.72 106 GLU A CA 1
ATOM 854 C C . GLU A 1 106 ? 13.369 28.742 -22.464 1.00 40.72 106 GLU A C 1
ATOM 856 O O . GLU A 1 106 ? 13.145 27.687 -21.865 1.00 40.72 106 GLU A O 1
ATOM 861 N N . VAL A 1 107 ? 14.492 29.442 -22.261 1.00 45.78 107 VAL A N 1
ATOM 862 C CA . VAL A 1 107 ? 15.542 29.101 -21.286 1.00 45.78 107 VAL A CA 1
ATOM 863 C C . VAL A 1 107 ? 15.576 30.199 -20.234 1.00 45.78 107 VAL A C 1
ATOM 865 O O . VAL A 1 107 ? 16.168 31.247 -20.478 1.00 45.78 107 VAL A O 1
ATOM 868 N N . ASP A 1 108 ? 14.994 29.925 -19.071 1.00 39.50 108 ASP A N 1
ATOM 869 C CA . ASP A 1 108 ? 15.136 30.776 -17.890 1.00 39.50 108 ASP A CA 1
ATOM 870 C C . ASP A 1 108 ? 16.185 30.161 -16.952 1.00 39.50 108 ASP A C 1
ATOM 872 O O . ASP A 1 108 ? 15.908 29.271 -16.140 1.00 39.50 108 ASP A O 1
ATOM 876 N N . GLU A 1 109 ? 17.429 30.621 -17.107 1.00 47.72 109 GLU A N 1
ATOM 877 C CA . GLU A 1 109 ? 18.394 30.634 -16.008 1.00 47.72 109 GLU A CA 1
ATOM 878 C C . GLU A 1 109 ? 17.979 31.757 -15.050 1.00 47.72 109 GLU A C 1
ATOM 880 O O . GLU A 1 109 ? 17.923 32.900 -15.482 1.00 47.72 109 GLU A O 1
ATOM 885 N N . ASP A 1 110 ? 17.744 31.463 -13.768 1.00 37.78 110 ASP A N 1
ATOM 886 C CA . ASP A 1 110 ? 17.767 32.494 -12.720 1.00 37.78 110 ASP A CA 1
ATOM 887 C C . ASP A 1 110 ? 18.240 31.902 -11.379 1.00 37.78 110 ASP A C 1
ATOM 889 O O . ASP A 1 110 ? 17.503 31.242 -10.648 1.00 37.78 110 ASP A O 1
ATOM 893 N N . GLU A 1 111 ? 19.538 32.119 -11.167 1.00 43.16 111 GLU A N 1
ATOM 894 C CA . GLU A 1 111 ? 20.272 32.478 -9.943 1.00 43.16 111 GLU A CA 1
ATOM 895 C C . GLU A 1 111 ? 20.099 31.731 -8.598 1.00 43.16 111 GLU A C 1
ATOM 897 O O . GLU A 1 111 ? 19.198 30.944 -8.314 1.00 43.16 111 GLU A O 1
ATOM 902 N N . VAL A 1 112 ? 21.130 31.935 -7.775 1.00 44.28 112 VAL A N 1
ATOM 903 C CA . VAL A 1 112 ? 21.382 31.305 -6.479 1.00 44.28 112 VAL A CA 1
ATOM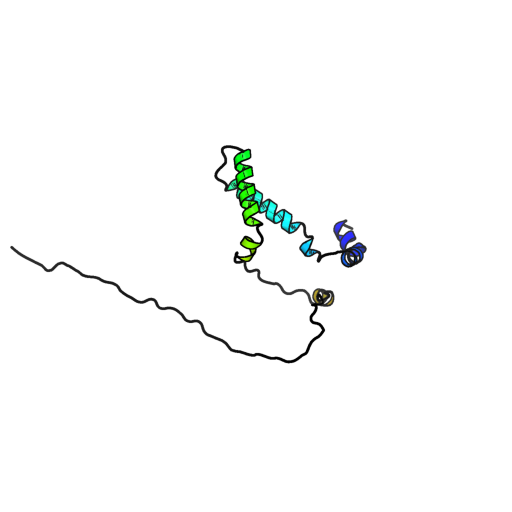 904 C C . VAL A 1 112 ? 21.071 32.340 -5.405 1.00 44.28 112 VAL A C 1
ATOM 906 O O . VAL A 1 112 ? 21.614 33.434 -5.490 1.00 44.28 112 VAL A O 1
ATOM 909 N N . ASP A 1 113 ? 20.297 31.987 -4.380 1.00 39.91 113 ASP A N 1
ATOM 910 C CA . ASP A 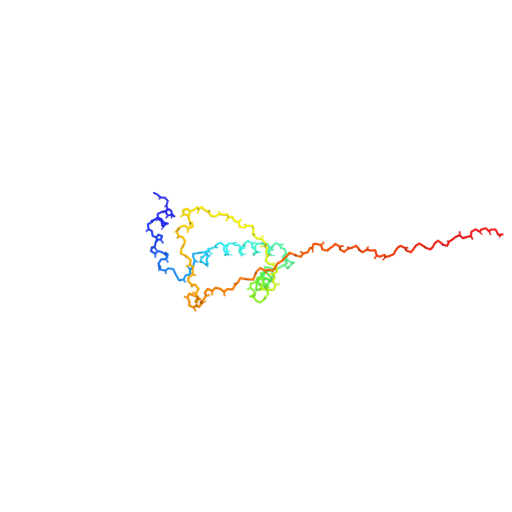1 113 ? 20.115 32.841 -3.199 1.00 39.91 113 ASP A CA 1
ATOM 911 C C . ASP A 1 113 ? 20.491 32.105 -1.906 1.00 39.91 113 ASP A C 1
ATOM 913 O O . ASP A 1 113 ? 20.371 30.879 -1.793 1.00 39.91 113 ASP A O 1
ATOM 917 N N . GLU A 1 114 ? 21.039 32.877 -0.969 1.00 46.94 114 GLU A N 1
ATOM 918 C CA . GLU A 1 114 ? 21.978 32.419 0.059 1.00 46.94 114 GLU A CA 1
ATOM 919 C C . GLU A 1 114 ? 21.317 32.032 1.401 1.00 46.94 114 GLU A C 1
ATOM 921 O O . GLU A 1 114 ? 20.169 32.367 1.695 1.00 46.94 114 GLU A O 1
ATOM 926 N N . ASP A 1 115 ? 22.066 31.310 2.244 1.00 41.84 115 ASP A N 1
ATOM 927 C CA . ASP A 1 115 ? 21.654 30.954 3.607 1.00 41.84 115 ASP A CA 1
ATOM 928 C C . ASP A 1 115 ? 21.639 32.196 4.532 1.00 41.84 115 ASP A C 1
ATOM 930 O O . ASP A 1 115 ? 22.680 32.577 5.077 1.00 41.84 115 ASP A O 1
ATOM 934 N N . GLU A 1 116 ? 20.471 32.794 4.797 1.00 49.09 116 GLU A N 1
ATOM 935 C CA . GLU A 1 116 ? 20.329 33.739 5.918 1.00 49.09 116 GLU A CA 1
ATOM 936 C C . GLU A 1 116 ? 20.203 32.998 7.262 1.00 49.09 116 GLU A C 1
ATOM 938 O O . GLU A 1 116 ? 19.375 32.101 7.452 1.00 49.09 116 GLU A O 1
ATOM 943 N N . VAL A 1 117 ? 21.060 33.383 8.213 1.00 44.88 117 VAL A N 1
ATOM 944 C CA . VAL A 1 117 ? 21.145 32.806 9.559 1.00 44.88 117 VAL A CA 1
ATOM 945 C C . VAL A 1 117 ? 20.611 33.827 10.565 1.00 44.88 117 VAL A C 1
ATOM 947 O O . VAL A 1 117 ? 21.298 34.797 10.881 1.00 44.88 117 VAL A O 1
ATOM 950 N N . ASP A 1 118 ? 19.401 33.615 11.084 1.00 42.28 118 ASP A N 1
ATOM 951 C CA . ASP A 1 118 ? 18.800 34.522 12.072 1.00 42.28 118 ASP A CA 1
ATOM 952 C C . ASP A 1 118 ? 19.532 34.458 13.433 1.00 42.28 118 ASP A C 1
ATOM 954 O O . ASP A 1 118 ? 19.394 33.499 14.201 1.00 42.28 118 ASP A O 1
ATOM 958 N N . GLU A 1 119 ? 20.304 35.504 13.755 1.00 42.69 119 GLU A N 1
ATOM 959 C CA . GLU A 1 119 ? 20.838 35.758 15.103 1.00 42.69 119 GLU A CA 1
ATOM 960 C C . GLU A 1 119 ? 19.799 36.466 15.997 1.00 42.69 119 GLU A C 1
ATOM 962 O O . GLU A 1 119 ? 19.776 37.697 16.088 1.00 42.69 119 GLU A O 1
ATOM 967 N N . ASP A 1 120 ? 19.012 35.708 16.765 1.00 44.31 120 ASP A N 1
ATOM 968 C CA . ASP A 1 120 ? 18.206 36.276 17.857 1.00 44.31 120 ASP A CA 1
ATOM 969 C C . ASP A 1 120 ? 19.086 36.686 19.065 1.00 44.31 120 ASP A C 1
ATOM 971 O O . ASP A 1 120 ? 19.361 35.909 19.983 1.00 44.31 120 ASP A O 1
ATOM 975 N N . LYS A 1 121 ? 19.487 37.962 19.092 1.00 43.84 121 LYS A N 1
ATOM 976 C CA . LYS A 1 121 ? 19.662 38.769 20.324 1.00 43.84 121 LYS A CA 1
ATOM 977 C C . LYS A 1 121 ? 18.313 39.486 20.541 1.00 43.84 121 LYS A C 1
ATOM 979 O O . LYS A 1 121 ? 17.679 39.848 19.561 1.00 43.84 121 LYS A O 1
ATOM 984 N N . VAL A 1 122 ? 17.759 39.774 21.721 1.00 39.03 122 VAL A N 1
ATOM 985 C CA . VAL A 1 122 ? 18.249 40.208 23.053 1.00 39.03 122 VAL A CA 1
ATOM 986 C C . VAL A 1 122 ? 17.091 39.910 24.066 1.00 39.03 122 VAL A C 1
ATOM 988 O O . VAL A 1 122 ? 16.008 39.538 23.625 1.00 39.03 122 VAL A O 1
ATOM 991 N N . VAL A 1 123 ? 17.130 40.028 25.404 1.00 43.88 123 VAL A N 1
ATOM 992 C CA . VAL A 1 123 ? 17.983 40.726 26.393 1.00 43.88 123 VAL A CA 1
ATOM 993 C C . VAL A 1 123 ? 18.097 39.855 27.663 1.00 43.88 123 VAL A C 1
ATOM 995 O O . VAL A 1 123 ? 17.110 39.229 28.050 1.00 43.88 123 VAL A O 1
ATOM 998 N N . GLU A 1 124 ? 19.228 39.892 28.376 1.00 40.75 124 GLU A N 1
ATOM 999 C CA . GLU A 1 124 ? 19.292 39.521 29.802 1.00 40.75 124 GLU A CA 1
ATOM 1000 C C . GLU A 1 124 ? 19.016 40.766 30.664 1.00 40.75 124 GLU A C 1
ATOM 1002 O O . GLU A 1 124 ? 19.746 41.751 30.585 1.00 40.75 124 GLU A O 1
ATOM 1007 N N . ASN A 1 125 ? 17.953 40.737 31.473 1.00 39.81 125 ASN A N 1
ATOM 1008 C CA . ASN A 1 125 ? 17.667 41.777 32.465 1.00 39.81 125 ASN A CA 1
ATOM 1009 C C . ASN A 1 125 ? 18.030 41.257 33.860 1.00 39.81 125 ASN A C 1
ATOM 1011 O O . ASN A 1 125 ? 17.173 40.719 34.563 1.00 39.81 125 ASN A O 1
ATOM 1015 N N . GLU A 1 126 ? 19.284 41.443 34.263 1.00 45.78 126 GLU A N 1
ATOM 1016 C CA . GLU A 1 126 ? 19.666 41.395 35.675 1.00 45.78 126 GLU A CA 1
ATOM 1017 C C . GLU A 1 126 ? 19.370 42.766 36.302 1.00 45.78 126 GLU A C 1
ATOM 1019 O O . GLU A 1 126 ? 19.825 43.803 35.819 1.00 45.78 126 GLU A O 1
ATOM 1024 N N . VAL A 1 127 ? 18.562 42.777 37.364 1.00 49.19 127 VAL A N 1
ATOM 1025 C CA . VAL A 1 127 ? 18.416 43.932 38.258 1.00 49.19 127 VAL A CA 1
ATOM 1026 C C . VAL A 1 127 ? 18.636 43.417 39.668 1.00 49.19 127 VAL A C 1
ATOM 1028 O O . VAL A 1 127 ? 17.703 42.961 40.334 1.00 49.19 127 VAL A O 1
ATOM 1031 N N . ASP A 1 128 ? 19.893 43.475 40.093 1.00 42.38 128 ASP A N 1
ATOM 1032 C CA . ASP A 1 128 ? 20.277 43.251 41.476 1.00 42.38 128 ASP A CA 1
ATOM 1033 C C . ASP A 1 128 ? 19.667 44.348 42.356 1.00 42.38 128 ASP A C 1
ATOM 1035 O O . ASP A 1 128 ? 19.954 45.536 42.201 1.00 42.38 128 ASP A O 1
ATOM 1039 N N . ASN A 1 129 ? 18.830 43.938 43.305 1.00 48.91 129 ASN A N 1
ATOM 1040 C CA . ASN A 1 129 ? 18.537 44.720 44.498 1.00 48.91 129 ASN A CA 1
ATOM 1041 C C . ASN A 1 129 ? 19.324 44.080 45.638 1.00 48.91 129 ASN A C 1
ATOM 1043 O O . ASN A 1 129 ? 18.920 43.010 46.076 1.00 48.91 129 ASN A O 1
ATOM 1047 N N . ASP A 1 130 ? 20.390 44.734 46.104 1.00 46.09 130 ASP A N 1
ATOM 1048 C CA . ASP A 1 130 ? 20.915 44.615 47.475 1.00 46.09 130 ASP A CA 1
ATOM 1049 C C . ASP A 1 130 ? 22.014 45.680 47.714 1.00 46.09 130 ASP A C 1
ATOM 1051 O O . ASP A 1 130 ? 23.211 45.413 47.606 1.00 46.09 130 ASP A O 1
ATOM 1055 N N . GLU A 1 131 ? 21.618 46.911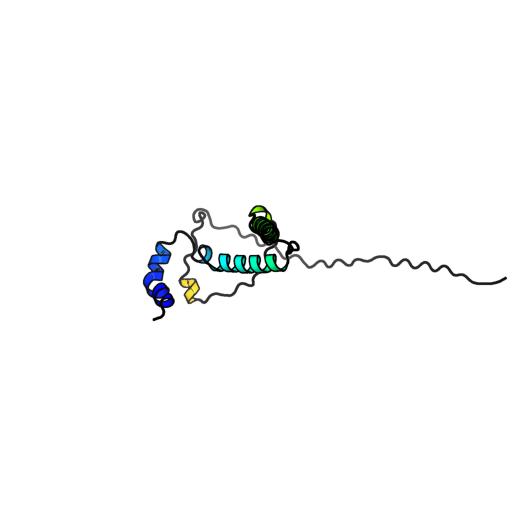 48.069 1.00 50.66 131 GLU A N 1
ATOM 1056 C CA . GLU A 1 131 ? 22.528 47.881 48.706 1.00 50.66 131 GLU A CA 1
ATOM 1057 C C . GLU A 1 131 ? 22.373 47.843 50.237 1.00 50.66 131 GLU A C 1
ATOM 1059 O O . GLU A 1 131 ? 21.433 48.384 50.813 1.00 50.66 131 GLU A O 1
ATOM 1064 N N . HIS A 1 132 ? 23.326 47.148 50.856 1.00 48.94 132 HIS A N 1
ATOM 1065 C CA . HIS A 1 132 ? 23.995 47.399 52.139 1.00 48.94 132 HIS A CA 1
ATOM 1066 C C . HIS A 1 132 ? 23.364 48.254 53.275 1.00 48.94 132 HIS A C 1
ATOM 1068 O O . HIS A 1 132 ? 23.077 49.439 53.144 1.00 48.94 132 HIS A O 1
ATOM 1074 N N . ASP A 1 133 ? 23.482 47.652 54.469 1.00 46.06 133 ASP A N 1
ATOM 1075 C CA . ASP A 1 133 ? 23.969 48.229 55.739 1.00 46.06 133 ASP A CA 1
ATOM 1076 C C . ASP A 1 133 ? 23.063 49.015 56.725 1.00 46.06 133 ASP A C 1
ATOM 1078 O O . ASP A 1 133 ? 22.527 50.083 56.461 1.00 46.06 133 ASP A O 1
ATOM 1082 N N . LEU A 1 134 ? 23.120 48.507 57.971 1.00 43.66 134 LEU A N 1
ATOM 1083 C CA . LEU A 1 134 ? 23.214 49.221 59.261 1.00 43.66 134 LEU A CA 1
ATOM 1084 C C . LEU A 1 134 ? 22.075 50.169 59.704 1.00 43.66 134 LEU A C 1
ATOM 1086 O O . LEU A 1 134 ? 22.063 51.352 59.368 1.00 43.66 134 LEU A O 1
ATOM 1090 N N . ILE A 1 135 ? 21.272 49.703 60.677 1.00 43.53 135 ILE A N 1
ATOM 1091 C CA . ILE A 1 135 ? 21.337 50.089 62.118 1.00 43.53 135 ILE A CA 1
ATOM 1092 C C . ILE A 1 135 ? 20.445 49.160 62.961 1.00 43.53 135 ILE A C 1
ATOM 1094 O O . ILE A 1 135 ? 19.307 48.876 62.530 1.00 43.53 135 ILE A O 1
#

Organism: Ignelater luminosus (NCBI:txid2038154)